Protein AF-A0A845CZA9-F1 (afdb_monomer_lite)

Foldseek 3Di:
DDDDPVVVVVVLVVQQVVQVVLLVVLLVQDPDCCCPPVVVAKEFEAEQVLHTRYIPDPDPLLVVQSSLLSVLVCVVDPDADQPDKDKDQDPVRRHSDRVDIAIEHEDDDDDPPPDDDDDDDDDDDDDNYRYYYYHHDPDDD

Radius of gyration: 16.39 Å; chains: 1; bounding box: 47×32×45 Å

Sequence (141 aa):
MAPDPITLELYRHRYSGIAEEMGITLQRTSYSPNIKERLDFSCALFDGSGRLVAQAAHIPAHLGAMPDSVAAALAVFDHWQPGDVVILNDPYFGGSHLPDITLVSPVFLNEPQDGYREESNENGADSELSHSSLLPPLSSP

Structure (mmCIF, N/CA/C/O backbone):
data_AF-A0A845CZA9-F1
#
_entry.id   AF-A0A845CZA9-F1
#
loop_
_atom_site.group_PDB
_atom_site.id
_atom_site.type_symbol
_atom_site.label_atom_id
_atom_site.label_alt_id
_atom_site.label_comp_id
_atom_site.label_asym_id
_atom_site.label_entity_id
_atom_site.label_seq_id
_atom_site.pdbx_PDB_ins_code
_atom_site.Cartn_x
_atom_site.Cartn_y
_atom_site.Cartn_z
_atom_site.occupancy
_atom_site.B_iso_or_equiv
_atom_site.auth_seq_id
_atom_site.auth_comp_id
_atom_site.auth_asym_id
_atom_site.auth_atom_id
_atom_site.pdbx_PDB_model_num
ATOM 1 N N . MET A 1 1 ? -28.055 0.859 10.220 1.00 58.47 1 MET A N 1
ATOM 2 C CA . MET A 1 1 ? -27.886 1.847 11.306 1.00 58.47 1 MET A CA 1
ATOM 3 C C . MET A 1 1 ? -26.697 2.711 10.927 1.00 58.47 1 MET A C 1
ATOM 5 O O . MET A 1 1 ? -25.685 2.140 10.544 1.00 58.47 1 MET A O 1
ATOM 9 N N . ALA A 1 2 ? -26.842 4.037 10.893 1.00 76.56 2 ALA A N 1
ATOM 10 C CA . ALA A 1 2 ? -25.711 4.912 10.579 1.00 76.56 2 ALA A CA 1
ATOM 11 C C . ALA A 1 2 ? -24.669 4.816 11.710 1.00 76.56 2 ALA A C 1
ATOM 13 O O . ALA A 1 2 ? -25.081 4.709 12.870 1.00 76.56 2 ALA A O 1
ATOM 14 N N . PRO A 1 3 ? -23.361 4.794 11.401 1.00 80.94 3 PRO A N 1
ATOM 15 C CA . PRO A 1 3 ? -22.329 4.761 12.429 1.00 80.94 3 PRO A CA 1
ATOM 16 C C . PRO A 1 3 ? -22.421 6.010 13.313 1.00 80.94 3 PRO A C 1
ATOM 18 O O . PRO A 1 3 ? -22.744 7.097 12.831 1.00 80.94 3 PRO A O 1
ATOM 21 N N . ASP A 1 4 ? -22.148 5.841 14.608 1.00 94.50 4 ASP A N 1
ATOM 22 C CA . ASP A 1 4 ? -22.029 6.954 15.549 1.00 94.50 4 ASP A CA 1
ATOM 23 C C . ASP A 1 4 ? -20.972 7.956 15.032 1.00 94.50 4 ASP A C 1
ATOM 25 O O . ASP A 1 4 ? -19.841 7.538 14.761 1.00 94.50 4 ASP A O 1
ATOM 29 N N . PRO A 1 5 ? -21.302 9.254 14.869 1.00 94.56 5 PRO A N 1
ATOM 30 C CA . PRO A 1 5 ? -20.388 10.231 14.278 1.00 94.56 5 PRO A CA 1
ATOM 31 C C . PRO A 1 5 ? -19.049 10.352 15.010 1.00 94.56 5 PRO A C 1
ATOM 33 O O . PRO A 1 5 ? -18.022 10.554 14.367 1.00 94.56 5 PRO A O 1
ATOM 36 N N . ILE A 1 6 ? -19.041 10.195 16.338 1.00 95.38 6 ILE A N 1
ATOM 37 C CA . ILE A 1 6 ? -17.811 10.250 17.141 1.00 95.38 6 ILE A CA 1
ATOM 38 C C . ILE A 1 6 ? -16.924 9.049 16.806 1.00 95.38 6 ILE A C 1
ATOM 40 O O . ILE A 1 6 ? -15.732 9.198 16.542 1.00 95.38 6 ILE A O 1
ATOM 44 N N . THR A 1 7 ? -17.516 7.858 16.775 1.00 94.50 7 THR A N 1
ATOM 45 C CA . THR A 1 7 ? -16.827 6.618 16.417 1.00 94.50 7 THR A CA 1
ATOM 46 C C . THR A 1 7 ? -16.273 6.674 14.993 1.00 94.50 7 THR A C 1
ATOM 48 O O . THR A 1 7 ? -15.118 6.309 14.773 1.00 94.50 7 THR A O 1
ATOM 51 N N . LEU A 1 8 ? -17.054 7.172 14.028 1.00 93.69 8 LEU A N 1
ATOM 52 C CA . LEU A 1 8 ? -16.604 7.332 12.643 1.00 93.69 8 LEU A CA 1
ATOM 53 C C . LEU A 1 8 ? -15.373 8.242 12.553 1.00 93.69 8 LEU A C 1
ATOM 55 O O . LEU A 1 8 ? -14.391 7.885 11.903 1.00 93.69 8 LEU A O 1
ATOM 59 N N . GLU A 1 9 ? -15.405 9.385 13.238 1.00 95.56 9 GLU A N 1
ATOM 60 C CA . GLU A 1 9 ? -14.303 10.346 13.225 1.00 95.56 9 GLU A CA 1
ATOM 61 C C . GLU A 1 9 ? -13.048 9.792 13.917 1.00 95.56 9 GLU A C 1
ATOM 63 O O . GLU A 1 9 ? -11.930 9.980 13.433 1.00 95.56 9 GLU A O 1
ATOM 68 N N . LEU A 1 10 ? -13.221 9.021 14.998 1.00 95.88 10 LEU A N 1
ATOM 69 C CA . LEU A 1 10 ? -12.120 8.329 15.667 1.00 95.88 10 LEU A CA 1
ATOM 70 C C . LEU A 1 10 ? -11.413 7.348 14.723 1.00 95.88 10 LEU A C 1
ATOM 72 O O . LEU A 1 10 ? -10.183 7.338 14.657 1.00 95.88 10 LEU A O 1
ATOM 76 N N . TYR A 1 11 ? -12.167 6.530 13.985 1.00 94.50 11 TYR A N 1
ATOM 77 C CA . TYR A 1 11 ? -11.583 5.599 13.018 1.00 94.50 11 TYR A CA 1
ATOM 78 C C . TYR A 1 11 ? -10.938 6.323 11.841 1.00 94.50 11 TYR A C 1
ATOM 80 O O . TYR A 1 11 ? -9.835 5.951 11.446 1.00 94.50 11 TYR A O 1
ATOM 88 N N . ARG A 1 12 ? -11.566 7.391 11.332 1.00 94.06 12 ARG A N 1
ATOM 89 C CA . ARG A 1 12 ? -10.989 8.227 10.272 1.00 94.06 12 ARG A CA 1
ATOM 90 C C . ARG A 1 12 ? -9.598 8.723 10.668 1.00 94.06 12 ARG A C 1
ATOM 92 O O . ARG A 1 12 ? -8.640 8.491 9.938 1.00 94.06 12 ARG A O 1
ATOM 99 N N . HIS A 1 13 ? -9.472 9.329 11.849 1.00 95.62 13 HIS A N 1
ATOM 100 C CA . HIS A 1 13 ? -8.185 9.810 12.351 1.00 95.62 13 HIS A CA 1
ATOM 101 C C . HIS A 1 13 ? -7.178 8.687 12.600 1.00 95.62 13 HIS A C 1
ATOM 103 O O . HIS A 1 13 ? -6.003 8.855 12.283 1.00 95.62 13 HIS A O 1
ATOM 109 N N . ARG A 1 14 ? -7.617 7.538 13.127 1.00 96.00 14 ARG A N 1
ATOM 110 C CA . ARG A 1 14 ? -6.734 6.380 13.331 1.00 96.00 14 ARG A CA 1
ATOM 111 C C . ARG A 1 14 ? -6.149 5.871 12.016 1.00 96.00 14 ARG A C 1
ATOM 113 O O . ARG A 1 14 ? -4.940 5.693 11.937 1.00 96.00 14 ARG A O 1
ATOM 120 N N . TYR A 1 15 ? -6.971 5.661 10.989 1.00 95.81 15 TYR A N 1
ATOM 121 C CA . TYR A 1 15 ? -6.486 5.152 9.703 1.00 95.81 15 TYR A CA 1
ATOM 122 C C . TYR A 1 15 ? -5.607 6.166 8.970 1.00 95.81 15 TYR A C 1
ATOM 124 O O . TYR A 1 15 ? -4.574 5.782 8.426 1.00 95.81 15 TYR A O 1
ATOM 132 N N . SER A 1 16 ? -5.962 7.455 9.004 1.00 95.50 16 SER A N 1
ATOM 133 C CA . SER A 1 16 ? -5.094 8.514 8.475 1.00 95.50 16 SER A CA 1
ATOM 134 C C . SER A 1 16 ? -3.742 8.548 9.189 1.00 95.50 16 SER A C 1
ATOM 136 O O . SER A 1 16 ? -2.715 8.544 8.519 1.00 95.50 16 SER A O 1
ATOM 138 N N . GLY A 1 17 ? -3.730 8.483 10.524 1.00 97.06 17 GLY A N 1
ATOM 139 C CA . GLY A 1 17 ? -2.490 8.464 11.303 1.00 97.06 17 GLY A CA 1
ATOM 140 C C . GLY A 1 17 ? -1.609 7.249 11.004 1.00 97.06 17 GLY A C 1
ATOM 141 O O . GLY A 1 17 ? -0.398 7.390 10.893 1.00 97.06 17 GLY A O 1
ATOM 142 N N . ILE A 1 18 ? -2.196 6.063 10.797 1.00 96.31 18 ILE A N 1
ATOM 143 C CA . ILE A 1 18 ? -1.432 4.876 10.377 1.00 96.31 18 ILE A CA 1
ATOM 144 C C . ILE A 1 18 ? -0.768 5.115 9.016 1.00 96.31 18 ILE A C 1
ATOM 146 O O . ILE A 1 18 ? 0.423 4.852 8.872 1.00 96.31 18 ILE A O 1
ATOM 150 N N . ALA A 1 19 ? -1.510 5.631 8.031 1.00 95.06 19 ALA A N 1
ATOM 151 C CA . ALA A 1 19 ? -0.949 5.907 6.711 1.00 95.06 19 ALA A CA 1
ATOM 152 C C . ALA A 1 19 ? 0.184 6.951 6.772 1.00 95.06 19 ALA A C 1
ATOM 154 O O . ALA A 1 19 ? 1.190 6.807 6.077 1.00 95.06 19 ALA A O 1
ATOM 155 N N . GLU A 1 20 ? 0.051 7.976 7.620 1.00 95.38 20 GLU A N 1
ATOM 156 C CA . GLU A 1 20 ? 1.093 8.987 7.852 1.00 95.38 20 GLU A CA 1
ATOM 157 C C . GLU A 1 20 ? 2.349 8.378 8.489 1.00 95.38 20 GLU A C 1
ATOM 159 O O . GLU A 1 20 ? 3.453 8.593 7.988 1.00 95.38 20 GLU A O 1
ATOM 164 N N . GLU A 1 21 ? 2.197 7.560 9.533 1.00 97.25 21 GLU A N 1
ATOM 165 C CA . GLU A 1 21 ? 3.326 6.896 10.196 1.00 97.25 21 GLU A CA 1
ATOM 166 C C . GLU A 1 21 ? 4.045 5.894 9.282 1.00 97.25 21 GLU A C 1
ATOM 168 O O . GLU A 1 21 ? 5.273 5.788 9.338 1.00 97.25 21 GLU A O 1
ATOM 173 N N . MET A 1 22 ? 3.323 5.208 8.385 1.00 95.69 22 MET A N 1
ATOM 174 C CA . MET A 1 22 ? 3.939 4.395 7.325 1.00 95.69 22 MET A CA 1
ATOM 175 C C . MET A 1 22 ? 4.882 5.244 6.465 1.00 95.69 22 MET A C 1
ATOM 177 O O . MET A 1 22 ? 6.026 4.851 6.228 1.00 95.69 22 MET A O 1
ATOM 181 N N . GLY A 1 23 ? 4.430 6.431 6.051 1.00 94.19 23 GLY A N 1
ATOM 182 C CA . GLY A 1 23 ? 5.232 7.352 5.252 1.00 94.19 23 GLY A CA 1
ATOM 183 C C . GLY A 1 23 ? 6.440 7.909 6.005 1.00 94.19 23 GLY A C 1
ATOM 184 O O . GLY A 1 23 ? 7.551 7.912 5.478 1.00 94.19 23 GLY A O 1
ATOM 185 N N . ILE A 1 24 ? 6.250 8.323 7.261 1.00 95.56 24 ILE A N 1
ATOM 186 C CA . ILE A 1 24 ? 7.336 8.805 8.131 1.00 95.56 24 ILE A CA 1
ATOM 187 C C . ILE A 1 24 ? 8.391 7.712 8.335 1.00 95.56 24 ILE A C 1
ATOM 189 O O . ILE A 1 24 ? 9.593 7.986 8.269 1.00 95.56 24 ILE A O 1
ATOM 193 N N . THR A 1 25 ? 7.953 6.476 8.577 1.00 96.25 25 THR A N 1
ATOM 194 C CA . THR A 1 25 ? 8.841 5.326 8.772 1.00 96.25 25 THR A CA 1
ATOM 195 C C . THR A 1 25 ? 9.659 5.071 7.514 1.00 96.25 25 THR A C 1
ATOM 197 O O . THR A 1 25 ? 10.886 5.057 7.597 1.00 96.25 25 THR A O 1
ATOM 200 N N . LEU A 1 26 ? 9.004 4.978 6.351 1.00 95.12 26 LEU A N 1
ATOM 201 C CA . LEU A 1 26 ? 9.663 4.778 5.060 1.00 95.12 26 LEU A CA 1
ATOM 202 C C . LEU A 1 26 ? 10.685 5.882 4.753 1.00 95.12 26 LEU A C 1
ATOM 204 O O . LEU A 1 26 ? 11.813 5.598 4.352 1.00 95.12 26 LEU A O 1
ATOM 208 N N . GLN A 1 27 ? 10.330 7.147 4.988 1.00 95.50 27 GLN A N 1
ATOM 209 C CA . GLN A 1 27 ? 11.242 8.268 4.771 1.00 95.50 27 GLN A CA 1
ATOM 210 C C . GLN A 1 27 ? 12.491 8.180 5.661 1.00 95.50 27 GLN A C 1
ATOM 212 O O . GLN A 1 27 ? 13.605 8.456 5.210 1.00 95.50 27 GLN A O 1
ATOM 217 N N . ARG A 1 28 ? 12.318 7.818 6.939 1.00 96.56 28 ARG A N 1
ATOM 218 C CA . ARG A 1 28 ? 13.414 7.762 7.919 1.00 96.56 28 ARG A CA 1
ATOM 219 C C . ARG A 1 28 ? 14.375 6.610 7.656 1.00 96.56 28 ARG A C 1
ATOM 221 O O . ARG A 1 28 ? 15.578 6.791 7.855 1.00 96.56 28 ARG A O 1
ATOM 228 N N . THR A 1 29 ? 13.856 5.463 7.227 1.00 96.94 29 THR A N 1
ATOM 229 C CA . THR A 1 29 ? 14.649 4.250 6.982 1.00 96.94 29 THR A CA 1
ATOM 230 C C . THR A 1 29 ? 15.237 4.192 5.576 1.00 96.94 29 THR A C 1
ATOM 232 O O . THR A 1 29 ? 16.189 3.454 5.352 1.00 96.94 29 THR A O 1
ATOM 235 N N . SER A 1 30 ? 14.738 4.991 4.630 1.00 95.62 30 SER A N 1
ATOM 236 C CA . SER A 1 30 ? 15.250 4.969 3.263 1.00 95.62 30 SER A CA 1
ATOM 237 C C . SER A 1 30 ? 16.664 5.550 3.125 1.00 95.62 30 SER A C 1
ATOM 239 O O . SER A 1 30 ? 17.036 6.565 3.738 1.00 95.62 30 SER A O 1
ATOM 241 N N . TYR A 1 31 ? 17.437 4.911 2.245 1.00 96.69 31 TYR A N 1
ATOM 242 C CA . TYR A 1 31 ? 18.723 5.390 1.742 1.00 96.69 31 TYR A CA 1
ATOM 243 C C . TYR A 1 31 ? 18.598 6.177 0.428 1.00 96.69 31 TYR A C 1
ATOM 245 O O . TYR A 1 31 ? 19.526 6.906 0.078 1.00 96.69 31 TYR A O 1
ATOM 253 N N . SER A 1 32 ? 17.472 6.074 -0.287 1.00 95.38 32 SER A N 1
ATOM 254 C CA . SER A 1 32 ? 17.263 6.778 -1.553 1.00 95.38 32 SER A CA 1
ATOM 255 C C . SER A 1 32 ? 16.986 8.264 -1.321 1.00 95.38 32 SER A C 1
ATOM 257 O O . SER A 1 32 ? 16.043 8.611 -0.604 1.00 95.38 32 SER A O 1
ATOM 259 N N . PRO A 1 33 ? 17.732 9.172 -1.978 1.00 94.75 33 PRO A N 1
ATOM 260 C CA . PRO A 1 33 ? 17.428 10.600 -1.953 1.00 94.75 33 PRO A CA 1
ATOM 261 C C . PRO A 1 33 ? 16.038 10.924 -2.512 1.00 94.75 33 PRO A C 1
ATOM 263 O O . PRO A 1 33 ? 15.412 11.890 -2.075 1.00 94.75 33 PRO A O 1
ATOM 266 N N . ASN A 1 34 ? 15.518 10.111 -3.441 1.00 92.25 34 ASN A N 1
ATOM 267 C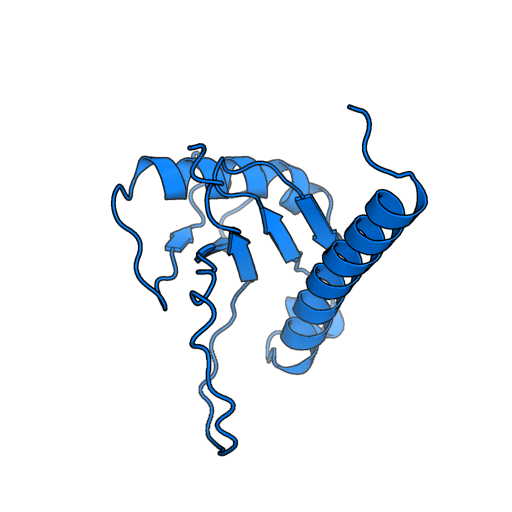 CA . ASN A 1 34 ? 14.171 10.314 -3.975 1.00 92.25 34 ASN A CA 1
ATOM 268 C C . ASN A 1 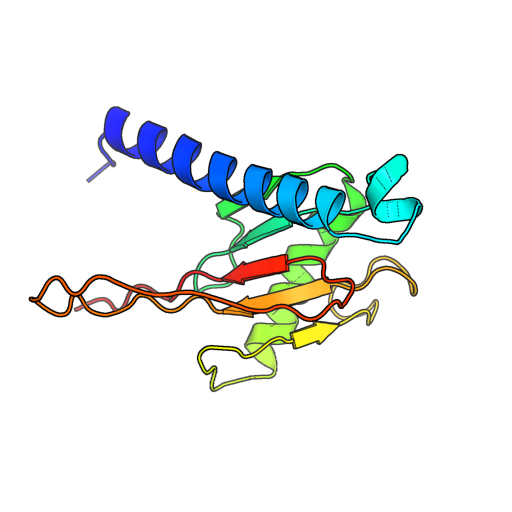34 ? 13.122 10.141 -2.870 1.00 92.25 34 ASN A C 1
ATOM 270 O O . ASN A 1 34 ? 12.234 10.973 -2.736 1.00 92.25 34 ASN A O 1
ATOM 274 N N . ILE A 1 35 ? 13.277 9.144 -2.001 1.00 92.75 35 ILE A N 1
ATOM 275 C CA . ILE A 1 35 ? 12.356 8.939 -0.878 1.00 92.75 35 ILE A CA 1
ATOM 276 C C . ILE A 1 35 ? 12.667 9.920 0.262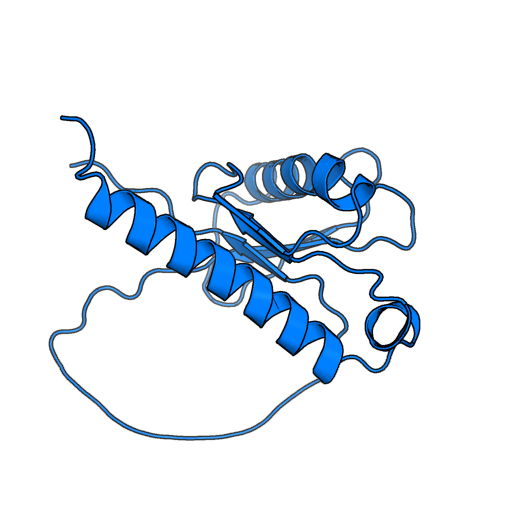 1.00 92.75 35 ILE A C 1
ATOM 278 O O . ILE A 1 35 ? 11.775 10.598 0.765 1.00 92.75 35 ILE A O 1
ATOM 282 N N . LYS A 1 36 ? 13.936 10.034 0.667 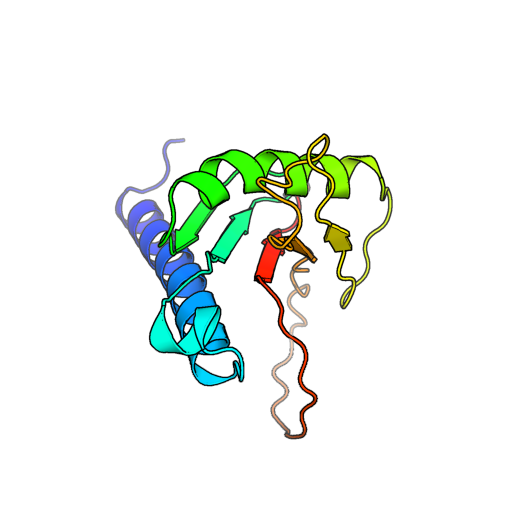1.00 92.62 36 LYS A N 1
ATOM 283 C CA . LYS A 1 36 ? 14.342 10.757 1.882 1.00 92.62 36 LYS A CA 1
ATOM 284 C C . LYS A 1 36 ? 14.233 12.276 1.766 1.00 92.62 36 LYS A C 1
ATOM 286 O O . LYS A 1 36 ? 13.820 12.932 2.724 1.00 92.62 36 LYS A O 1
ATOM 291 N N . GLU A 1 37 ? 14.618 12.819 0.612 1.00 92.56 37 GLU A N 1
ATOM 292 C CA . GLU A 1 37 ? 14.725 14.263 0.373 1.00 92.56 37 GLU A CA 1
ATOM 293 C C . GLU A 1 37 ? 13.630 14.772 -0.563 1.00 92.56 37 GLU A C 1
ATOM 295 O O . GLU A 1 37 ? 13.059 15.831 -0.310 1.00 92.56 37 GLU A O 1
ATOM 300 N N . ARG A 1 38 ? 13.321 14.029 -1.637 1.00 92.06 38 ARG A N 1
ATOM 301 C CA . ARG A 1 38 ? 12.292 14.441 -2.609 1.00 92.06 38 ARG A CA 1
ATOM 302 C C . ARG A 1 38 ? 10.876 14.022 -2.223 1.00 92.06 38 ARG A C 1
ATOM 304 O O . ARG A 1 38 ? 9.939 14.532 -2.826 1.00 92.06 38 ARG A O 1
ATOM 311 N N . LEU A 1 39 ? 10.727 13.155 -1.216 1.00 92.38 39 LEU A N 1
ATOM 312 C CA . LEU A 1 39 ? 9.441 12.614 -0.759 1.00 92.38 39 LEU A CA 1
ATOM 313 C C . LEU A 1 39 ? 8.660 11.919 -1.879 1.00 92.38 39 LEU A C 1
ATOM 315 O O . LEU A 1 39 ? 7.434 11.989 -1.951 1.00 92.38 39 LEU A O 1
ATOM 319 N N . ASP A 1 40 ? 9.401 11.249 -2.759 1.00 91.75 40 ASP A N 1
ATOM 320 C CA . ASP A 1 40 ? 8.882 10.551 -3.926 1.00 91.75 40 ASP A CA 1
ATOM 321 C C . ASP A 1 40 ? 8.355 9.164 -3.547 1.00 91.75 40 ASP A C 1
ATOM 323 O O . ASP A 1 40 ? 8.937 8.127 -3.860 1.00 91.75 40 ASP A O 1
ATOM 327 N N . PHE A 1 41 ? 7.297 9.157 -2.738 1.00 92.06 41 PHE A N 1
ATOM 328 C CA . PHE A 1 41 ? 6.611 7.955 -2.287 1.00 92.06 41 PHE A CA 1
ATOM 329 C C . PHE A 1 41 ? 5.180 8.287 -1.862 1.00 92.06 41 PHE A C 1
ATOM 331 O O . PHE A 1 41 ? 4.791 9.437 -1.653 1.00 92.06 41 PHE A O 1
ATOM 338 N N . SER A 1 42 ? 4.339 7.271 -1.732 1.00 93.25 42 SER A N 1
ATOM 339 C CA . SER A 1 42 ? 3.020 7.406 -1.113 1.00 93.25 42 SER A CA 1
ATOM 340 C C . SER A 1 42 ? 2.697 6.130 -0.348 1.00 93.25 42 SER A C 1
ATOM 342 O O . SER A 1 42 ? 3.217 5.063 -0.671 1.00 93.25 42 SER A O 1
ATOM 344 N N . CYS A 1 43 ? 1.865 6.254 0.680 1.00 94.38 43 CYS A N 1
ATOM 345 C CA . CYS A 1 43 ? 1.427 5.130 1.503 1.00 94.38 43 CYS A CA 1
ATOM 346 C C . CYS A 1 43 ? -0.094 5.124 1.569 1.00 94.38 43 CYS A C 1
ATOM 348 O O . CYS A 1 43 ? -0.721 6.184 1.637 1.00 94.38 43 CYS A O 1
ATOM 350 N N . ALA A 1 44 ? -0.689 3.937 1.558 1.00 95.06 44 ALA A N 1
ATOM 351 C CA . ALA A 1 44 ? -2.133 3.785 1.568 1.00 95.06 44 ALA A CA 1
ATOM 352 C C . ALA A 1 44 ? -2.565 2.512 2.297 1.00 95.06 44 ALA A C 1
ATOM 354 O O . ALA A 1 44 ? -1.836 1.525 2.369 1.00 95.06 44 ALA A O 1
ATOM 355 N N . LEU A 1 45 ? -3.774 2.568 2.846 1.00 95.75 45 LEU A N 1
ATOM 356 C CA . LEU A 1 45 ? -4.471 1.453 3.463 1.00 95.75 45 LEU A CA 1
ATOM 357 C C . LEU A 1 45 ? -5.668 1.091 2.604 1.00 95.75 45 LEU A C 1
ATOM 359 O O . LEU A 1 45 ? -6.447 1.968 2.219 1.00 95.75 45 LEU A O 1
ATOM 363 N N . PHE A 1 46 ? -5.841 -0.200 2.375 1.00 95.75 46 PHE A N 1
ATOM 364 C CA . PHE A 1 46 ? -6.963 -0.747 1.626 1.00 95.75 46 PHE A CA 1
ATOM 365 C C . PHE A 1 46 ? -7.732 -1.733 2.501 1.00 95.75 46 PHE A C 1
ATOM 367 O O . PHE A 1 46 ? -7.170 -2.318 3.423 1.00 95.75 46 PHE A O 1
ATOM 374 N N . ASP A 1 47 ? -9.026 -1.905 2.254 1.00 94.25 47 ASP A N 1
ATOM 375 C CA . ASP A 1 47 ? -9.798 -2.970 2.892 1.00 94.25 47 ASP A CA 1
ATOM 376 C C . ASP A 1 47 ? -9.652 -4.305 2.154 1.00 94.25 47 ASP A C 1
ATOM 378 O O . ASP A 1 47 ? -9.066 -4.372 1.076 1.00 94.25 47 ASP A O 1
ATOM 382 N N . GLY A 1 48 ? -10.225 -5.378 2.704 1.00 90.31 48 GLY A N 1
ATOM 383 C CA . GLY A 1 48 ? -10.074 -6.724 2.141 1.00 90.31 48 GLY A CA 1
ATOM 384 C C . GLY A 1 48 ? -10.761 -6.932 0.795 1.00 90.31 48 GLY A C 1
ATOM 385 O O . GLY A 1 48 ? -10.654 -8.003 0.213 1.00 90.31 48 GLY A O 1
ATOM 386 N N . SER A 1 49 ? -11.493 -5.927 0.310 1.00 91.56 49 SER A N 1
ATOM 387 C CA . SER A 1 49 ? -12.060 -5.881 -1.038 1.00 91.56 49 SER A CA 1
ATOM 388 C C . SER A 1 49 ? -11.236 -4.999 -1.985 1.00 91.56 49 SER A C 1
ATOM 390 O O . SER A 1 49 ? -11.680 -4.733 -3.099 1.00 91.56 49 SER A O 1
ATOM 392 N N . GLY A 1 50 ? -10.068 -4.517 -1.553 1.00 92.50 50 GLY A N 1
ATOM 393 C CA . GLY A 1 50 ? -9.190 -3.654 -2.335 1.00 92.50 50 GLY A CA 1
ATOM 394 C C . GLY A 1 50 ? -9.665 -2.204 -2.439 1.00 92.50 50 GLY A C 1
ATOM 395 O O . GLY A 1 50 ? -9.236 -1.490 -3.343 1.00 92.50 50 GLY A O 1
ATOM 396 N N . ARG A 1 51 ? -10.553 -1.731 -1.553 1.00 93.69 51 ARG A N 1
ATOM 397 C CA . ARG A 1 51 ? -11.019 -0.333 -1.572 1.00 93.69 51 ARG A CA 1
ATOM 398 C C . ARG A 1 51 ? -10.125 0.543 -0.707 1.00 93.69 51 ARG A C 1
ATOM 400 O O . ARG A 1 51 ? -9.795 0.165 0.413 1.00 93.69 51 ARG A O 1
ATOM 407 N N . LEU A 1 52 ? -9.780 1.730 -1.202 1.00 93.94 52 LEU A N 1
ATOM 408 C CA . LEU A 1 52 ? -8.962 2.699 -0.471 1.00 93.94 52 LEU A CA 1
ATOM 409 C C . LEU A 1 52 ? -9.678 3.179 0.805 1.00 93.94 52 LEU A C 1
ATOM 411 O O . LEU A 1 52 ? -10.792 3.700 0.739 1.00 93.94 52 LEU A O 1
ATOM 415 N N . VAL A 1 53 ? -9.016 3.033 1.953 1.00 95.00 53 VAL A N 1
ATOM 416 C CA . VAL A 1 53 ? -9.510 3.436 3.282 1.00 95.00 53 VAL A CA 1
ATOM 417 C C . VAL A 1 53 ? -8.857 4.737 3.739 1.00 95.00 53 VAL A C 1
ATOM 419 O O . VAL A 1 53 ? -9.540 5.652 4.197 1.00 95.00 53 VAL A O 1
ATOM 422 N N . ALA A 1 54 ? -7.533 4.828 3.626 1.00 94.31 54 ALA A N 1
ATOM 423 C CA . ALA A 1 54 ? -6.759 6.003 4.011 1.00 94.31 54 ALA A CA 1
ATOM 424 C C . ALA A 1 54 ? -5.467 6.084 3.199 1.00 94.31 54 ALA A C 1
ATOM 426 O O . ALA A 1 54 ? -5.002 5.086 2.657 1.00 94.31 54 ALA A O 1
ATOM 427 N N . GLN A 1 55 ? -4.881 7.275 3.127 1.00 92.25 55 GLN A N 1
ATOM 428 C CA . GLN A 1 55 ? -3.641 7.514 2.400 1.00 92.25 55 GLN A CA 1
ATOM 429 C C . GLN A 1 55 ? -2.841 8.650 3.030 1.00 92.25 55 GLN A C 1
ATOM 431 O O . GLN A 1 55 ? -3.419 9.641 3.476 1.00 92.25 55 GLN A O 1
ATOM 436 N N . ALA A 1 56 ? -1.520 8.519 2.993 1.00 87.12 56 ALA A N 1
ATOM 437 C CA . ALA A 1 56 ? -0.566 9.603 3.151 1.00 87.12 56 ALA A CA 1
ATOM 438 C C . ALA A 1 56 ? -0.019 9.924 1.760 1.00 87.12 56 ALA A C 1
ATOM 440 O O . ALA A 1 56 ? 0.938 9.324 1.259 1.00 87.12 56 ALA A O 1
ATOM 441 N N . ALA A 1 57 ? -0.751 10.812 1.099 1.00 71.88 57 ALA A N 1
ATOM 442 C CA . ALA A 1 57 ? -0.559 11.158 -0.290 1.00 71.88 57 ALA A CA 1
ATOM 443 C C . ALA A 1 57 ? 0.435 12.309 -0.438 1.00 71.88 57 ALA A C 1
ATOM 445 O O . ALA A 1 57 ? 0.124 13.439 -0.063 1.00 71.88 57 ALA A O 1
ATOM 446 N N . HIS A 1 58 ? 1.580 12.037 -1.062 1.00 68.75 58 HIS A N 1
ATOM 447 C CA . HIS A 1 58 ? 2.525 13.088 -1.453 1.00 68.75 58 HIS A CA 1
ATOM 448 C C . HIS A 1 58 ? 2.527 13.323 -2.973 1.00 68.75 58 HIS A C 1
ATOM 450 O O . HIS A 1 58 ? 2.882 14.415 -3.412 1.00 68.75 58 HIS A O 1
ATOM 456 N N . ILE A 1 59 ? 2.071 12.347 -3.782 1.00 80.19 59 ILE A N 1
ATOM 457 C CA . ILE A 1 59 ? 2.114 12.406 -5.254 1.00 80.19 59 ILE A CA 1
ATOM 458 C C . ILE A 1 59 ? 0.794 11.906 -5.872 1.00 80.19 59 ILE A C 1
ATOM 460 O O . ILE A 1 59 ? 0.485 10.720 -5.773 1.00 80.19 59 ILE A O 1
ATOM 464 N N . PRO A 1 60 ? 0.021 12.767 -6.569 1.00 76.94 60 PRO A N 1
ATOM 465 C CA . PRO A 1 60 ? -1.279 12.398 -7.142 1.00 76.94 60 PRO A CA 1
ATOM 466 C C . PRO A 1 60 ? -1.256 11.232 -8.141 1.00 76.94 60 PRO A C 1
ATOM 468 O O . PRO A 1 60 ? -2.221 10.475 -8.203 1.00 76.94 60 PRO A O 1
ATOM 471 N N . ALA A 1 61 ? -0.172 11.074 -8.910 1.00 77.31 61 ALA A N 1
ATOM 472 C CA . ALA A 1 61 ? -0.038 9.987 -9.882 1.00 77.31 61 ALA A CA 1
ATOM 473 C C . ALA A 1 61 ? -0.065 8.605 -9.208 1.00 77.31 61 ALA A C 1
ATOM 475 O O . ALA A 1 61 ? -0.777 7.717 -9.670 1.00 77.31 61 ALA A O 1
ATOM 476 N N . HIS A 1 62 ? 0.616 8.458 -8.065 1.00 79.88 62 HIS A N 1
ATOM 477 C CA . HIS A 1 62 ? 0.609 7.219 -7.285 1.00 79.88 62 HIS A CA 1
ATOM 478 C C . HIS A 1 62 ? -0.803 6.855 -6.819 1.00 79.88 62 HIS A C 1
ATOM 480 O O . HIS A 1 62 ? -1.209 5.700 -6.901 1.00 79.88 62 HIS A O 1
ATOM 486 N N . LEU A 1 63 ? -1.588 7.844 -6.388 1.00 71.81 63 LEU A N 1
ATOM 487 C CA . LEU A 1 63 ? -2.937 7.605 -5.862 1.00 71.81 63 LEU A CA 1
ATOM 488 C C . LEU A 1 63 ? -3.907 7.114 -6.931 1.00 71.81 63 LEU A C 1
ATOM 490 O O . LEU A 1 63 ? -4.833 6.369 -6.624 1.00 71.81 63 LEU A O 1
ATOM 494 N N . GLY A 1 64 ? -3.701 7.548 -8.176 1.00 82.44 64 GLY A N 1
ATOM 495 C CA . GLY A 1 64 ? -4.481 7.065 -9.308 1.00 82.44 64 GLY A CA 1
ATOM 496 C C . GLY A 1 64 ? -4.189 5.601 -9.631 1.00 82.44 64 GLY A C 1
ATOM 497 O O . GLY A 1 64 ? -5.101 4.888 -10.027 1.00 82.44 64 GLY A O 1
ATOM 498 N N . ALA A 1 65 ? -2.947 5.155 -9.429 1.00 87.56 65 ALA A N 1
ATOM 499 C CA . ALA A 1 65 ? -2.475 3.853 -9.892 1.00 87.56 65 ALA A CA 1
ATOM 500 C C . ALA A 1 65 ? -2.501 2.753 -8.806 1.00 87.56 65 ALA A C 1
ATOM 502 O O . ALA A 1 65 ? -2.721 1.582 -9.108 1.00 87.56 6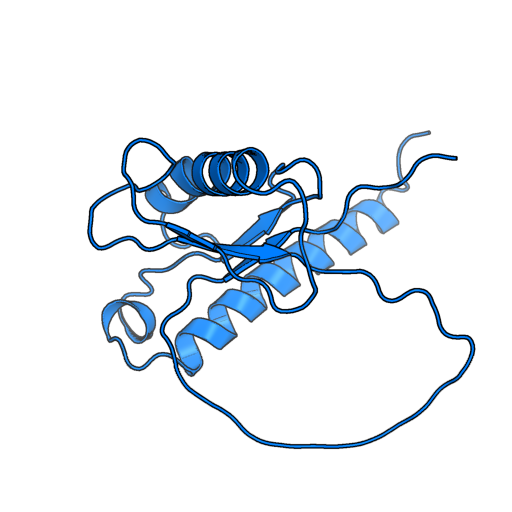5 ALA A O 1
ATOM 503 N N . MET A 1 66 ? -2.349 3.110 -7.524 1.00 91.25 66 MET A N 1
ATOM 504 C CA . MET A 1 66 ? -2.354 2.156 -6.402 1.00 91.25 66 MET A CA 1
ATOM 505 C C . MET A 1 66 ? -3.607 1.261 -6.311 1.00 91.25 66 MET A C 1
ATOM 507 O O . MET A 1 66 ? -3.437 0.078 -6.013 1.00 91.25 66 MET A O 1
ATOM 511 N N . PRO A 1 67 ? -4.846 1.749 -6.546 1.00 92.88 67 PRO A N 1
ATOM 512 C CA . PRO A 1 67 ? -6.026 0.884 -6.536 1.00 92.88 67 PRO A CA 1
ATOM 513 C C . PRO A 1 67 ? -5.960 -0.233 -7.582 1.00 92.88 67 PRO A C 1
ATOM 515 O O . PRO A 1 67 ? -6.309 -1.372 -7.274 1.00 92.88 67 PRO A O 1
ATOM 518 N N . ASP A 1 68 ? -5.453 0.069 -8.780 1.00 93.88 68 ASP A N 1
ATOM 519 C CA . ASP A 1 68 ? -5.278 -0.922 -9.845 1.00 93.88 68 ASP A CA 1
ATOM 520 C C . ASP A 1 68 ? -4.190 -1.936 -9.472 1.00 93.88 68 ASP A C 1
ATOM 522 O O . ASP A 1 68 ? -4.376 -3.137 -9.667 1.00 93.88 68 ASP A O 1
ATOM 526 N N . SER A 1 69 ? -3.107 -1.475 -8.837 1.00 93.94 69 SER A N 1
ATOM 527 C CA . SER A 1 69 ? -2.048 -2.345 -8.315 1.00 93.94 69 SER A CA 1
ATOM 528 C C . SER A 1 69 ? -2.556 -3.335 -7.265 1.00 93.94 69 SER A C 1
ATOM 530 O O . SER A 1 69 ? -2.244 -4.527 -7.302 1.00 93.94 69 SER A O 1
ATOM 532 N N . VAL A 1 70 ? -3.375 -2.857 -6.327 1.00 95.44 70 VAL A N 1
ATOM 533 C CA . VAL A 1 70 ? -3.993 -3.700 -5.297 1.00 95.44 70 VAL A CA 1
ATOM 534 C C . VAL A 1 70 ? -4.977 -4.689 -5.921 1.00 95.44 70 VAL A C 1
ATOM 536 O O . VAL A 1 70 ? -4.954 -5.870 -5.576 1.00 95.44 70 VAL A O 1
ATOM 539 N N . ALA A 1 71 ? -5.806 -4.241 -6.867 1.00 95.06 71 ALA A N 1
ATOM 540 C CA . ALA A 1 71 ? -6.741 -5.110 -7.573 1.00 95.06 71 ALA A CA 1
ATOM 541 C C . ALA A 1 71 ? -6.018 -6.210 -8.366 1.00 95.06 71 ALA A C 1
ATOM 543 O O . ALA A 1 71 ? -6.429 -7.369 -8.319 1.00 95.06 71 ALA A O 1
ATOM 544 N N . ALA A 1 72 ? -4.919 -5.873 -9.045 1.00 95.00 72 ALA A N 1
ATOM 545 C CA . ALA A 1 72 ? -4.097 -6.837 -9.768 1.00 95.00 72 ALA A CA 1
ATOM 546 C C . ALA A 1 72 ? -3.480 -7.878 -8.825 1.00 95.00 72 ALA A C 1
ATOM 548 O O . ALA A 1 72 ? -3.549 -9.073 -9.104 1.00 95.00 72 ALA A O 1
ATOM 549 N N . ALA A 1 73 ? -2.941 -7.447 -7.680 1.00 94.81 73 ALA A N 1
ATOM 550 C CA . ALA A 1 73 ? -2.400 -8.361 -6.680 1.00 94.81 73 ALA A CA 1
ATOM 551 C C . ALA A 1 73 ? -3.479 -9.328 -6.153 1.00 94.81 73 ALA A C 1
ATOM 553 O O . ALA A 1 73 ? -3.264 -10.539 -6.123 1.00 94.81 73 ALA A O 1
ATOM 554 N N . LEU A 1 74 ? -4.666 -8.817 -5.810 1.00 94.31 74 LEU A N 1
ATOM 555 C CA . LEU A 1 74 ? -5.791 -9.636 -5.340 1.00 94.31 74 LEU A CA 1
ATOM 556 C C . LEU A 1 74 ? -6.323 -10.610 -6.403 1.00 94.31 74 LEU A C 1
ATOM 558 O O . LEU A 1 74 ? -6.839 -11.663 -6.047 1.00 94.31 74 LEU A O 1
ATOM 562 N N . ALA A 1 75 ? -6.208 -10.278 -7.690 1.00 93.62 75 ALA A N 1
ATOM 563 C CA . ALA A 1 75 ? -6.664 -11.136 -8.783 1.00 93.62 75 ALA A CA 1
ATOM 564 C C . ALA A 1 75 ? -5.699 -12.289 -9.111 1.00 93.62 75 ALA A C 1
ATOM 566 O O . ALA A 1 75 ? -6.112 -13.273 -9.720 1.00 93.62 75 ALA A O 1
ATOM 567 N N . VAL A 1 76 ? -4.416 -12.156 -8.762 1.00 91.38 76 VAL A N 1
ATOM 568 C CA . VAL A 1 76 ? -3.381 -13.160 -9.065 1.00 91.38 76 VAL A CA 1
ATOM 569 C C . VAL A 1 76 ? -3.246 -14.199 -7.950 1.00 91.38 76 VAL A C 1
ATOM 571 O O . VAL A 1 76 ? -2.912 -15.351 -8.232 1.00 91.38 76 VAL A O 1
ATOM 574 N N . PHE A 1 77 ? -3.493 -13.810 -6.697 1.00 89.38 77 PHE A N 1
ATOM 575 C CA . PHE A 1 77 ? -3.267 -14.661 -5.530 1.00 89.38 77 PHE A CA 1
ATOM 576 C C . PHE A 1 77 ? -4.570 -14.971 -4.787 1.00 89.38 77 PHE A C 1
ATOM 578 O O . PHE A 1 77 ? -5.146 -14.111 -4.122 1.00 89.38 77 PHE A O 1
ATOM 585 N N . ASP A 1 78 ? -4.978 -16.241 -4.831 1.00 86.94 78 ASP A N 1
ATOM 586 C CA . ASP A 1 78 ? -6.164 -16.751 -4.123 1.00 86.94 78 ASP A CA 1
ATOM 587 C C . ASP A 1 78 ? -5.907 -17.014 -2.626 1.00 86.94 78 ASP A C 1
ATOM 589 O O . ASP A 1 78 ? -6.836 -17.149 -1.823 1.00 86.94 78 ASP A O 1
ATOM 593 N N . HIS A 1 79 ? -4.634 -17.119 -2.235 1.00 89.44 79 HIS A N 1
ATOM 594 C CA . HIS A 1 79 ? -4.204 -17.438 -0.878 1.00 89.44 79 HIS A CA 1
ATOM 595 C C . HIS A 1 79 ? -3.084 -16.499 -0.446 1.00 89.44 79 HIS A C 1
ATOM 597 O O . HIS A 1 79 ? -2.070 -16.389 -1.129 1.00 89.44 79 HIS A O 1
ATOM 603 N N . TRP A 1 80 ? -3.272 -15.873 0.712 1.00 91.94 80 TRP A N 1
ATOM 604 C CA . TRP A 1 80 ? -2.331 -14.939 1.319 1.00 91.94 80 TRP A CA 1
ATOM 605 C C . TRP A 1 80 ? -1.929 -15.448 2.697 1.00 91.94 80 TRP A C 1
ATOM 607 O O . TRP A 1 80 ? -2.772 -15.954 3.444 1.00 91.94 80 TRP A O 1
ATOM 617 N N . GLN A 1 81 ? -0.662 -15.281 3.051 1.00 92.81 81 GLN A N 1
ATOM 618 C CA . GLN A 1 81 ? -0.105 -15.651 4.345 1.00 92.81 81 GLN A CA 1
ATOM 619 C C . GLN A 1 81 ? 0.530 -14.440 5.040 1.00 92.81 81 GLN A C 1
ATOM 621 O O . GLN A 1 81 ? 0.988 -13.503 4.379 1.00 92.81 81 GLN A O 1
ATOM 626 N N . PRO A 1 82 ? 0.566 -14.423 6.387 1.00 92.19 82 PRO A N 1
ATOM 627 C CA . PRO A 1 82 ? 1.303 -13.404 7.121 1.00 92.19 82 PRO A CA 1
ATOM 628 C C . PRO A 1 82 ? 2.762 -13.333 6.660 1.00 92.19 82 PRO A C 1
ATOM 630 O O . PRO A 1 82 ? 3.466 -14.341 6.666 1.00 92.19 82 PRO A O 1
ATOM 633 N N . GLY A 1 83 ? 3.209 -12.132 6.292 1.00 90.88 83 GLY A N 1
ATOM 634 C CA . GLY A 1 83 ? 4.560 -11.887 5.781 1.00 90.88 83 GLY A CA 1
ATOM 635 C C . GLY A 1 83 ? 4.674 -11.862 4.255 1.00 90.88 83 GLY A C 1
ATOM 636 O O . GLY A 1 83 ? 5.727 -11.470 3.756 1.00 90.88 83 GLY A O 1
ATOM 637 N N . ASP A 1 84 ? 3.616 -12.206 3.516 1.00 94.81 84 ASP A N 1
ATOM 638 C CA . ASP A 1 84 ? 3.626 -12.078 2.059 1.00 94.81 84 ASP A CA 1
ATOM 639 C C . ASP A 1 84 ? 3.740 -10.610 1.620 1.00 94.81 84 ASP A C 1
ATOM 641 O O . ASP A 1 84 ? 3.192 -9.686 2.236 1.00 94.81 84 ASP A O 1
ATOM 645 N N . VAL A 1 85 ? 4.455 -10.396 0.515 1.00 96.12 85 VAL A N 1
ATOM 646 C CA . VAL A 1 85 ? 4.591 -9.094 -0.141 1.00 96.12 85 VAL A CA 1
ATOM 647 C C . VAL A 1 85 ? 4.563 -9.298 -1.651 1.00 96.12 85 VAL A C 1
ATOM 649 O O . VAL A 1 85 ? 5.396 -10.012 -2.208 1.00 96.12 85 VAL A O 1
ATOM 652 N N . VAL A 1 86 ? 3.621 -8.641 -2.323 1.00 95.06 86 VAL A N 1
ATOM 653 C CA . VAL A 1 86 ? 3.567 -8.567 -3.786 1.00 95.06 86 VAL A CA 1
ATOM 654 C C . VAL A 1 86 ? 4.240 -7.281 -4.232 1.00 95.06 86 VAL A C 1
ATOM 656 O O . VAL A 1 86 ? 3.960 -6.212 -3.695 1.00 95.06 86 VAL A O 1
ATOM 659 N N . ILE A 1 87 ? 5.119 -7.392 -5.224 1.00 95.00 87 ILE A N 1
ATOM 660 C CA . ILE A 1 87 ? 5.860 -6.276 -5.810 1.00 95.00 87 ILE A CA 1
ATOM 661 C C . ILE A 1 87 ? 5.447 -6.157 -7.271 1.00 95.00 87 ILE A C 1
ATOM 663 O O . ILE A 1 87 ? 5.483 -7.148 -8.001 1.00 95.00 87 ILE A O 1
ATOM 667 N N . LEU A 1 88 ? 5.072 -4.955 -7.704 1.00 92.31 88 LEU A N 1
ATOM 668 C CA . LEU A 1 88 ? 4.649 -4.717 -9.076 1.00 92.31 88 LEU A CA 1
ATOM 669 C C . LEU A 1 88 ? 5.018 -3.323 -9.581 1.00 92.31 88 LEU A C 1
ATOM 671 O O . LEU A 1 88 ? 5.029 -2.348 -8.832 1.00 92.31 88 LEU A O 1
ATOM 675 N N . ASN A 1 89 ? 5.315 -3.253 -10.876 1.00 91.12 89 ASN A N 1
ATOM 676 C CA . ASN A 1 89 ? 5.592 -2.023 -11.620 1.00 91.12 89 ASN A CA 1
ATOM 677 C C . ASN A 1 89 ? 5.060 -2.076 -13.068 1.00 91.12 89 ASN A C 1
ATOM 679 O O . ASN A 1 89 ? 5.432 -1.241 -13.894 1.00 91.12 89 ASN A O 1
ATOM 683 N N . ASP A 1 90 ? 4.232 -3.074 -13.403 1.00 90.31 90 ASP A N 1
ATOM 684 C CA . ASP A 1 90 ? 3.698 -3.233 -14.756 1.00 90.31 90 ASP A CA 1
ATOM 685 C C . ASP A 1 90 ? 2.694 -2.103 -15.051 1.00 90.31 90 ASP A C 1
ATOM 687 O O . ASP A 1 90 ? 1.707 -1.959 -14.320 1.00 90.31 90 ASP A O 1
ATOM 691 N N . PRO A 1 91 ? 2.903 -1.301 -16.114 1.00 87.88 91 PRO A N 1
ATOM 692 C CA . PRO A 1 91 ? 2.020 -0.187 -16.438 1.00 87.88 91 PRO A CA 1
ATOM 693 C C . PRO A 1 91 ? 0.582 -0.597 -16.778 1.00 87.88 91 PRO A C 1
ATOM 695 O O . PRO A 1 91 ? -0.319 0.235 -16.721 1.00 87.88 91 PRO A O 1
ATOM 698 N N . TYR A 1 92 ? 0.341 -1.865 -17.120 1.00 88.62 92 TYR A N 1
ATOM 699 C CA . TYR A 1 92 ? -1.004 -2.388 -17.363 1.00 88.62 92 TYR A CA 1
ATOM 700 C C . TYR A 1 92 ? -1.721 -2.838 -16.084 1.00 88.62 92 TYR A C 1
ATOM 702 O O . TYR A 1 92 ? -2.916 -3.123 -16.132 1.00 88.62 92 TYR A O 1
ATOM 710 N N . PHE A 1 93 ? -1.017 -2.877 -14.950 1.00 90.06 93 PHE A N 1
ATOM 711 C CA . PHE A 1 93 ? -1.525 -3.348 -13.661 1.00 90.06 93 PHE A CA 1
ATOM 712 C C . PHE A 1 93 ? -1.253 -2.352 -12.524 1.00 90.06 93 PHE A C 1
ATOM 714 O O . PHE A 1 93 ? -0.997 -2.763 -11.402 1.00 90.06 93 PHE A O 1
ATOM 721 N N . GLY A 1 94 ? -1.297 -1.045 -12.803 1.00 82.88 94 GLY A N 1
ATOM 722 C CA . GLY A 1 94 ? -1.160 0.000 -11.777 1.00 82.88 94 GLY A CA 1
ATOM 723 C C . GLY A 1 94 ? 0.254 0.567 -11.588 1.00 82.88 94 GLY A C 1
ATOM 724 O O . GLY A 1 94 ? 0.486 1.348 -10.666 1.00 82.88 94 GLY A O 1
ATOM 725 N N . GLY A 1 95 ? 1.205 0.245 -12.469 1.00 80.44 95 GLY A N 1
ATOM 726 C CA . GLY A 1 95 ? 2.445 1.013 -12.602 1.00 80.44 95 GLY A CA 1
ATOM 727 C C . GLY A 1 95 ? 2.213 2.347 -13.330 1.00 80.44 95 GLY A C 1
ATOM 728 O O . GLY A 1 95 ? 1.611 2.380 -14.400 1.00 80.44 95 GLY A O 1
ATOM 729 N N . SER A 1 96 ? 2.703 3.466 -12.794 1.00 73.94 96 SER A N 1
ATOM 730 C CA . SER A 1 96 ? 2.622 4.782 -13.461 1.00 73.94 96 SER A CA 1
ATOM 731 C C . SER A 1 96 ? 3.770 5.022 -14.444 1.00 73.94 96 SER A C 1
ATOM 733 O O . SER A 1 96 ? 3.566 5.555 -15.536 1.00 73.94 96 SER A O 1
ATOM 735 N N . HIS A 1 97 ? 4.979 4.602 -14.085 1.00 80.06 97 HIS A N 1
ATOM 736 C CA . HIS A 1 97 ? 6.131 4.513 -14.974 1.00 80.06 97 HIS A CA 1
ATOM 737 C C . HIS A 1 97 ? 7.153 3.524 -14.415 1.00 80.06 97 HIS A C 1
ATOM 739 O O . HIS A 1 97 ? 7.110 3.182 -13.240 1.00 80.06 97 HIS A O 1
ATOM 745 N N . LEU A 1 98 ? 8.103 3.084 -15.243 1.00 79.12 98 LEU A N 1
ATOM 746 C CA . LEU A 1 98 ? 8.992 1.962 -14.921 1.00 79.12 98 LEU A CA 1
ATOM 747 C C . LEU A 1 98 ? 9.709 2.024 -13.548 1.00 79.12 98 LEU A C 1
ATOM 749 O O . LEU A 1 98 ? 9.821 0.966 -12.926 1.00 79.12 98 LEU A O 1
ATOM 753 N N . PRO A 1 99 ? 10.206 3.183 -13.060 1.00 84.38 99 PRO A N 1
ATOM 754 C CA . PRO A 1 99 ? 10.839 3.240 -11.741 1.00 84.38 99 PRO A CA 1
ATOM 755 C C . PRO A 1 99 ? 9.860 3.261 -10.554 1.00 84.38 99 PRO A C 1
ATOM 757 O O . PRO A 1 99 ? 10.326 3.142 -9.423 1.00 84.38 99 PRO A O 1
ATOM 760 N N . ASP A 1 100 ? 8.546 3.368 -10.779 1.00 87.69 100 ASP A N 1
ATOM 761 C CA . ASP A 1 100 ? 7.557 3.320 -9.698 1.00 87.69 100 ASP A CA 1
ATOM 762 C C . ASP A 1 100 ? 7.260 1.874 -9.340 1.00 87.69 100 ASP A C 1
ATOM 764 O O . ASP A 1 100 ? 6.661 1.125 -10.114 1.00 87.69 100 ASP A O 1
ATOM 768 N N . ILE A 1 101 ? 7.677 1.489 -8.141 1.00 91.50 101 ILE A N 1
ATOM 769 C CA . ILE A 1 101 ? 7.431 0.162 -7.594 1.00 91.50 101 ILE A CA 1
ATOM 770 C C . ILE A 1 101 ? 6.333 0.296 -6.545 1.00 91.50 101 ILE A C 1
ATOM 772 O O . ILE A 1 101 ? 6.455 1.093 -5.614 1.00 91.50 101 ILE A O 1
ATOM 776 N N . THR A 1 102 ? 5.270 -0.493 -6.686 1.00 93.38 102 THR A N 1
ATOM 777 C CA . THR A 1 102 ? 4.218 -0.641 -5.675 1.00 93.38 102 THR A CA 1
ATOM 778 C C . THR A 1 102 ? 4.435 -1.931 -4.906 1.00 93.38 102 THR A C 1
ATOM 780 O O . THR A 1 102 ? 4.692 -2.973 -5.516 1.00 93.38 102 THR A O 1
ATOM 783 N N . LEU A 1 103 ? 4.309 -1.875 -3.579 1.00 95.00 103 LEU A N 1
ATOM 784 C CA . LEU A 1 103 ? 4.288 -3.069 -2.752 1.00 95.00 103 LEU A CA 1
ATOM 785 C C . LEU A 1 103 ? 2.981 -3.207 -1.992 1.00 95.00 103 LEU A C 1
ATOM 787 O O . LEU A 1 103 ? 2.482 -2.272 -1.369 1.00 95.00 103 LEU A O 1
ATOM 791 N N . VAL A 1 104 ? 2.437 -4.416 -2.038 1.00 95.56 104 VAL A N 1
ATOM 792 C CA . VAL A 1 104 ? 1.158 -4.766 -1.431 1.00 95.56 104 VAL A CA 1
ATOM 793 C C . VAL A 1 104 ? 1.404 -5.884 -0.432 1.00 95.56 104 VAL A C 1
ATOM 795 O O . VAL A 1 104 ? 1.876 -6.958 -0.803 1.00 95.56 104 VAL A O 1
ATOM 798 N N . SER A 1 105 ? 1.096 -5.629 0.837 1.00 95.88 105 SER A N 1
ATOM 799 C CA . SER A 1 105 ? 1.215 -6.607 1.915 1.00 95.88 105 SER A CA 1
ATOM 800 C C . SER A 1 105 ? -0.122 -6.745 2.658 1.00 95.88 105 SER A C 1
ATOM 802 O O . SER A 1 105 ? -0.732 -5.737 3.034 1.00 95.88 105 SER A O 1
ATOM 804 N N . PRO A 1 106 ? -0.630 -7.970 2.862 1.00 94.25 106 PRO A N 1
ATOM 805 C CA . PRO A 1 106 ? -1.825 -8.215 3.655 1.00 94.25 106 PRO A CA 1
ATOM 806 C C . PRO A 1 106 ? -1.554 -8.029 5.151 1.00 94.25 106 PRO A C 1
ATOM 808 O O . PRO A 1 106 ? -0.526 -8.437 5.689 1.00 94.25 106 PRO A O 1
ATOM 811 N N . VAL A 1 107 ? -2.530 -7.461 5.849 1.00 92.44 107 VAL A N 1
ATOM 812 C CA . VAL A 1 107 ? -2.581 -7.387 7.307 1.00 92.44 107 VAL A CA 1
ATOM 813 C C . VAL A 1 107 ? -3.607 -8.395 7.791 1.00 92.44 107 VAL A C 1
ATOM 815 O O . VAL A 1 107 ? -4.778 -8.348 7.417 1.00 92.44 107 VAL A O 1
ATOM 818 N N . PHE A 1 108 ? -3.179 -9.291 8.671 1.00 90.00 108 PHE A N 1
ATOM 819 C CA . PHE A 1 108 ? -4.062 -10.253 9.315 1.00 90.00 108 PHE A CA 1
ATOM 820 C C . PHE A 1 108 ? -4.417 -9.749 10.708 1.00 90.00 108 PHE A C 1
ATOM 822 O O . PHE A 1 108 ? -3.554 -9.292 11.459 1.00 90.00 108 PHE A O 1
ATOM 829 N N . LEU A 1 109 ? -5.698 -9.824 11.059 1.00 85.69 109 LEU A N 1
ATOM 830 C CA . LEU A 1 109 ? -6.115 -9.610 12.436 1.00 85.69 109 LEU A CA 1
ATOM 831 C C . LEU A 1 109 ? -5.755 -10.871 13.215 1.00 85.69 109 LEU A C 1
ATOM 833 O O . LEU A 1 109 ? -6.222 -11.958 12.879 1.00 85.69 109 LEU A O 1
ATOM 837 N N . ASN A 1 110 ? -4.932 -10.729 14.250 1.00 74.75 110 ASN A N 1
ATOM 838 C CA . ASN A 1 110 ? -4.805 -11.792 15.234 1.00 74.75 110 ASN A CA 1
ATOM 839 C C . ASN A 1 110 ? -6.185 -11.988 15.866 1.00 74.75 110 ASN A C 1
ATOM 841 O O . ASN A 1 110 ? -6.789 -11.013 16.327 1.00 74.75 110 ASN A O 1
ATOM 845 N N . GLU A 1 111 ? -6.686 -13.225 15.902 1.00 56.31 111 GLU A N 1
ATOM 846 C CA . GLU A 1 111 ? -7.784 -13.522 16.817 1.00 56.31 111 GLU A CA 1
ATOM 847 C C . GLU A 1 111 ? -7.335 -13.109 18.225 1.00 56.31 111 GLU A C 1
ATOM 849 O O . GLU A 1 111 ? -6.167 -13.335 18.570 1.00 56.31 111 GLU A O 1
ATOM 854 N N . PRO A 1 112 ? -8.204 -12.474 19.033 1.00 42.31 112 PRO A N 1
ATOM 855 C CA . PRO A 1 112 ? -7.875 -12.193 20.416 1.00 42.31 112 PRO A CA 1
ATOM 856 C C . PRO A 1 112 ? -7.556 -13.523 21.101 1.00 42.31 112 PRO A C 1
ATOM 858 O O . PRO A 1 112 ? -8.445 -14.297 21.444 1.00 42.31 112 PRO A O 1
ATOM 861 N N . GLN A 1 113 ? -6.270 -13.809 21.279 1.00 43.75 113 GLN A N 1
ATOM 862 C CA . GLN A 1 113 ? -5.844 -14.784 22.259 1.00 43.75 113 GLN A CA 1
ATOM 863 C C . GLN A 1 113 ? -6.148 -14.126 23.596 1.00 43.75 113 GLN A C 1
ATOM 865 O O . GLN A 1 113 ? -5.479 -13.168 23.986 1.00 43.75 113 GLN A O 1
ATOM 870 N N . ASP A 1 114 ? -7.204 -14.585 24.262 1.00 42.94 114 ASP A N 1
ATOM 871 C CA . ASP A 1 114 ? -7.418 -14.314 25.679 1.00 42.94 114 ASP A CA 1
ATOM 872 C C . ASP A 1 114 ? -6.123 -14.676 26.430 1.00 42.94 114 ASP A C 1
ATOM 874 O O . ASP A 1 114 ? -5.866 -15.842 26.730 1.00 42.94 114 ASP A O 1
ATOM 878 N N . GLY A 1 115 ? -5.256 -13.691 26.678 1.00 32.16 115 GLY A N 1
ATOM 879 C CA . GLY A 1 115 ? -3.980 -13.930 27.348 1.00 32.16 115 GLY A CA 1
ATOM 880 C C . GLY A 1 115 ? -2.862 -12.980 26.941 1.00 32.16 115 GLY A C 1
ATOM 881 O O . GLY A 1 115 ? -2.080 -13.261 26.041 1.00 32.16 115 GLY A O 1
ATOM 882 N N . TYR A 1 116 ? -2.745 -11.889 27.692 1.00 32.25 116 TYR A N 1
ATOM 883 C CA . TYR A 1 116 ? -1.537 -11.077 27.847 1.00 32.25 116 TYR A CA 1
ATOM 884 C C . TYR A 1 116 ? -0.253 -11.928 27.847 1.00 32.25 116 TYR A C 1
ATOM 886 O O . TYR A 1 116 ? -0.105 -12.799 28.708 1.00 32.25 116 TYR A O 1
ATOM 894 N N . ARG A 1 117 ? 0.700 -11.643 26.950 1.00 29.19 117 ARG A N 1
ATOM 895 C CA . ARG A 1 117 ? 2.113 -12.016 27.124 1.00 29.19 117 ARG A CA 1
ATOM 896 C C . ARG A 1 117 ? 3.037 -10.962 26.512 1.00 29.19 117 ARG A C 1
ATOM 898 O O . ARG A 1 117 ? 3.002 -10.707 25.314 1.00 29.19 117 ARG A O 1
ATOM 905 N N . GLU A 1 118 ? 3.814 -10.347 27.397 1.00 32.38 118 GLU A N 1
ATOM 906 C CA . GLU A 1 118 ? 4.902 -9.405 27.131 1.00 32.38 118 GLU A CA 1
ATOM 907 C C . GLU A 1 118 ? 6.160 -10.081 26.561 1.00 32.38 118 GLU A C 1
ATOM 909 O O . GLU A 1 118 ? 6.418 -11.251 26.843 1.00 32.38 118 GLU A O 1
ATOM 914 N N . GLU A 1 119 ? 6.953 -9.231 25.887 1.00 34.16 119 GLU A N 1
ATOM 915 C CA . GLU A 1 119 ? 8.394 -9.322 25.566 1.00 34.16 119 GLU A CA 1
ATOM 916 C C . GLU A 1 119 ? 8.827 -10.354 24.499 1.00 34.16 119 GLU A C 1
ATOM 918 O O . GLU A 1 119 ? 8.344 -11.474 24.459 1.00 34.16 119 GLU A O 1
ATOM 923 N N . SER A 1 120 ? 9.789 -10.102 23.598 1.00 30.38 120 SER A N 1
ATOM 924 C CA . SER A 1 120 ? 10.851 -9.083 23.520 1.00 30.38 120 SER A CA 1
ATOM 925 C C . SER A 1 120 ? 11.544 -9.107 22.133 1.00 30.38 120 SER A C 1
ATOM 927 O O . SER A 1 120 ? 11.667 -10.159 21.521 1.00 30.38 120 SER A O 1
ATOM 929 N N . ASN A 1 121 ? 11.979 -7.917 21.702 1.00 31.00 121 ASN A N 1
ATOM 930 C CA . ASN A 1 121 ? 13.189 -7.509 20.961 1.00 31.00 121 ASN A CA 1
ATOM 931 C C . ASN A 1 121 ? 13.703 -8.173 19.642 1.00 31.00 121 ASN A C 1
ATOM 933 O O . ASN A 1 121 ? 13.805 -9.383 19.498 1.00 31.00 121 ASN A O 1
ATOM 937 N N . GLU A 1 122 ? 14.184 -7.257 18.778 1.00 34.34 122 GLU A N 1
ATOM 938 C CA . GLU A 1 122 ? 15.432 -7.214 17.975 1.00 34.34 122 GLU A CA 1
ATOM 939 C C . GLU A 1 122 ? 15.625 -7.830 16.554 1.00 34.34 122 GLU A C 1
ATOM 941 O O . GLU A 1 122 ? 15.691 -9.039 16.358 1.00 34.34 122 GLU A O 1
ATOM 946 N N . ASN A 1 123 ? 15.945 -6.904 15.620 1.00 30.28 123 ASN A N 1
ATOM 947 C CA . ASN A 1 123 ? 16.949 -6.927 14.525 1.00 30.28 123 ASN A CA 1
ATOM 948 C C . ASN A 1 123 ? 16.456 -6.880 13.060 1.00 30.28 123 ASN A C 1
ATOM 950 O O . ASN A 1 123 ? 15.522 -7.562 12.659 1.00 30.28 123 ASN A O 1
ATOM 954 N N . GLY A 1 124 ? 17.104 -5.996 12.283 1.00 31.11 124 GLY A N 1
ATOM 955 C CA . GLY A 1 124 ? 16.643 -5.444 11.002 1.00 31.11 124 GLY A CA 1
ATOM 956 C C . GLY A 1 124 ? 17.124 -6.127 9.719 1.00 31.11 124 GLY A C 1
ATOM 957 O O . GLY A 1 124 ? 17.959 -7.025 9.756 1.00 31.11 124 GLY A O 1
ATOM 958 N N . ALA A 1 125 ? 16.614 -5.633 8.585 1.00 29.50 125 ALA A N 1
ATOM 959 C CA . ALA A 1 125 ? 17.209 -5.738 7.249 1.00 29.50 125 ALA A CA 1
ATOM 960 C C . ALA A 1 125 ? 16.494 -4.787 6.263 1.00 29.50 125 ALA A C 1
ATOM 962 O O . ALA A 1 125 ? 15.266 -4.738 6.218 1.00 29.50 125 ALA A O 1
ATOM 963 N N . ASP A 1 126 ? 17.285 -4.040 5.492 1.00 30.38 126 ASP A N 1
ATOM 964 C CA . ASP A 1 126 ? 16.869 -3.007 4.541 1.00 30.38 126 ASP A CA 1
ATOM 965 C C . ASP A 1 126 ? 16.307 -3.576 3.225 1.00 30.38 126 ASP A C 1
ATOM 967 O O . ASP A 1 126 ? 16.889 -4.479 2.625 1.00 30.38 126 ASP A O 1
ATOM 971 N N . SER A 1 127 ? 15.221 -2.980 2.724 1.00 27.98 127 SER A N 1
ATOM 972 C CA . SER A 1 127 ? 14.869 -2.923 1.295 1.00 27.98 127 SER A CA 1
ATOM 973 C C . SER A 1 127 ? 13.896 -1.758 1.055 1.00 27.98 127 SER A C 1
ATOM 975 O O . SER A 1 127 ? 13.162 -1.359 1.957 1.00 27.98 127 SER A O 1
ATOM 977 N N . GLU A 1 128 ? 13.952 -1.135 -0.121 1.00 31.48 128 GLU A N 1
ATOM 978 C CA . GLU A 1 128 ? 13.121 0.019 -0.489 1.00 31.48 128 GLU A CA 1
ATOM 979 C C . GLU A 1 128 ? 11.688 -0.448 -0.800 1.00 31.48 128 GLU A C 1
ATOM 981 O O . GLU A 1 128 ? 11.480 -1.173 -1.770 1.00 31.48 128 GLU A O 1
ATOM 986 N N . LEU A 1 129 ? 10.704 -0.074 0.0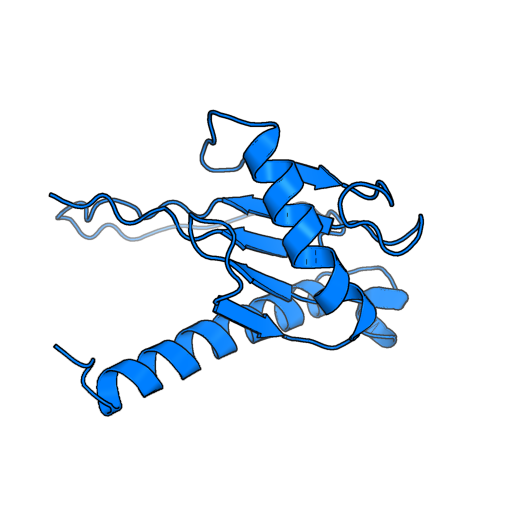32 1.00 30.61 129 LEU A N 1
ATOM 987 C CA . LEU A 1 129 ? 9.332 -0.600 -0.037 1.00 30.61 129 LEU A CA 1
ATOM 988 C C . LEU A 1 129 ? 8.291 0.535 0.100 1.00 30.61 129 LEU A C 1
ATOM 990 O O . LEU A 1 129 ? 8.135 1.116 1.170 1.00 30.61 129 LEU A O 1
ATOM 994 N N . SER A 1 130 ? 7.520 0.833 -0.948 1.00 31.45 130 SER A N 1
ATOM 995 C CA . SER A 1 130 ? 6.234 1.535 -0.834 1.00 31.45 130 SER A CA 1
ATOM 996 C C . SER A 1 130 ? 5.194 0.611 -0.179 1.00 31.45 130 SER A C 1
ATOM 998 O O . SER A 1 130 ? 4.553 -0.204 -0.829 1.00 31.45 130 SER A O 1
ATOM 1000 N N . HIS A 1 131 ? 5.041 0.687 1.144 1.00 35.28 131 HIS A N 1
ATOM 1001 C CA . HIS A 1 131 ? 4.091 -0.163 1.866 1.00 35.28 131 HIS A CA 1
ATOM 1002 C C . HIS A 1 131 ? 2.631 0.241 1.590 1.00 35.28 131 HIS A C 1
ATOM 1004 O O . HIS A 1 131 ? 2.211 1.354 1.917 1.00 35.28 131 HIS A O 1
ATOM 1010 N N . SER A 1 132 ? 1.846 -0.691 1.048 1.00 35.12 132 SER A N 1
ATOM 1011 C CA . SER A 1 132 ? 0.382 -0.694 1.095 1.00 35.12 132 SER A CA 1
ATOM 1012 C C . SER A 1 132 ? -0.086 -1.868 1.951 1.00 35.12 132 SER A C 1
ATOM 1014 O O . SER A 1 132 ? 0.303 -3.009 1.693 1.00 35.12 132 SER A O 1
ATOM 1016 N N . SER A 1 133 ? -0.887 -1.588 2.980 1.00 35.09 133 SER A N 1
ATOM 1017 C CA . SER A 1 133 ? -1.383 -2.590 3.931 1.00 35.09 133 SER A CA 1
ATOM 1018 C C . SER A 1 133 ? -2.872 -2.854 3.682 1.00 35.09 133 SER A C 1
ATOM 1020 O O . SER A 1 133 ? -3.694 -1.942 3.798 1.00 35.09 133 SER A O 1
ATOM 1022 N N . LEU A 1 134 ? -3.228 -4.095 3.341 1.00 37.53 134 LEU A N 1
ATOM 1023 C CA . LEU A 1 134 ? -4.618 -4.540 3.154 1.00 37.53 134 LEU A CA 1
ATOM 1024 C C . LEU A 1 134 ? -5.205 -5.042 4.481 1.00 37.53 134 LEU A C 1
ATOM 1026 O O . LEU A 1 134 ? -4.705 -6.010 5.036 1.00 37.53 134 LEU A O 1
ATOM 1030 N N . LEU A 1 135 ? -6.277 -4.435 4.991 1.00 35.34 135 LEU A N 1
ATOM 1031 C CA . LEU A 1 135 ? -7.086 -5.009 6.075 1.00 35.34 135 LEU A CA 1
ATOM 1032 C C . LEU A 1 135 ? -7.844 -6.244 5.556 1.00 35.34 135 LEU A C 1
ATOM 1034 O O . LEU A 1 135 ? -8.190 -6.276 4.379 1.00 35.34 135 LEU A O 1
ATOM 1038 N N . PRO A 1 136 ? -8.156 -7.252 6.385 1.00 39.66 136 PRO A N 1
ATOM 1039 C CA . PRO A 1 136 ? -8.818 -8.457 5.898 1.00 39.66 136 PRO A CA 1
ATOM 1040 C C . PRO A 1 136 ? -10.304 -8.210 5.577 1.00 39.66 136 PRO A C 1
ATOM 1042 O O . PRO A 1 136 ? -10.901 -7.238 6.059 1.00 39.66 136 PRO A O 1
ATOM 1045 N N . PRO A 1 137 ? -10.937 -9.084 4.774 1.00 36.06 137 PRO A N 1
ATOM 1046 C CA . PRO A 1 137 ? -12.375 -9.034 4.546 1.00 36.06 137 PRO A CA 1
ATOM 1047 C C . PRO A 1 137 ? -13.133 -9.369 5.840 1.00 36.06 137 PRO A C 1
ATOM 1049 O O . PRO A 1 137 ? -12.811 -10.328 6.540 1.00 36.06 137 PRO A O 1
ATOM 1052 N N . LEU A 1 138 ? -14.167 -8.580 6.149 1.00 36.16 138 LEU A N 1
ATOM 1053 C CA . LEU A 1 138 ? -15.114 -8.874 7.226 1.00 36.16 138 LEU A CA 1
ATOM 1054 C C . LEU A 1 138 ? -15.908 -10.135 6.858 1.00 36.16 138 LEU A C 1
ATOM 1056 O O . LEU A 1 138 ? -16.836 -10.075 6.049 1.00 36.16 138 LEU A O 1
ATOM 1060 N N . SER A 1 139 ? -15.572 -11.275 7.461 1.00 41.00 139 SER A N 1
ATOM 1061 C CA . SER A 1 139 ? -16.444 -12.449 7.453 1.00 41.00 139 SER A CA 1
ATOM 1062 C C . SER A 1 139 ? -17.765 -12.087 8.142 1.00 41.00 139 SER A C 1
ATOM 1064 O O . SER A 1 139 ? -17.792 -11.782 9.334 1.00 41.00 139 SER A O 1
ATOM 1066 N N . SER A 1 140 ? -18.847 -12.053 7.365 1.00 36.56 140 SER A N 1
ATOM 1067 C CA . SER A 1 140 ? -20.228 -11.906 7.854 1.00 36.56 140 SER A CA 1
ATOM 1068 C C . SER A 1 140 ? -20.789 -13.291 8.255 1.00 36.56 140 SER A C 1
ATOM 1070 O O . SER A 1 140 ? -20.215 -14.288 7.817 1.00 36.56 140 SER A O 1
ATOM 1072 N N . PRO A 1 141 ? -21.833 -13.355 9.110 1.00 41.09 141 PRO A N 1
ATOM 1073 C CA . PRO A 1 141 ? -22.087 -14.455 10.053 1.00 41.09 141 PRO A CA 1
ATOM 1074 C C . PRO A 1 141 ? -22.546 -15.779 9.436 1.00 41.09 141 PRO A C 1
ATOM 1076 O O . PRO A 1 141 ? -23.159 -15.755 8.345 1.00 41.09 141 PRO A O 1
#

Secondary structure (DSSP, 8-state):
-PPPHHHHHHHHHHHHHHHHHHHHHHHHH---HHHHTT----EEEE-TTS-EEEEE-S-HHHHHHHHHHHHHHHHH-S---TT--EEE--TTTT-SSTT--EEEEE-PPPP--SS---------------EEEEPPP----

pLDDT: mean 78.52, std 23.95, range [27.98, 97.25]